Protein AF-A0A0G2FDH6-F1 (afdb_monomer_lite)

pLDDT: mean 75.84, std 13.94, range [40.03, 91.88]

Sequence (147 aa):
MFPRVLYLSLILGSLITSALAAALSYATWSMAVFQFRCQAPRIVESYSEDWKEWRVSSICAPGTCCASSAATGPLCTAEACEKADQERERKLQSYNVAQASKKAADEARKERERKSKSAETETKWKVSDSQAEADRQKALAKINLSA

Organism: NCBI:txid1214573

Structure (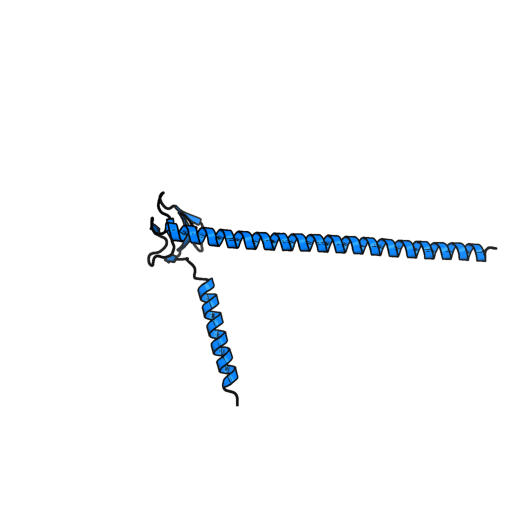mmCIF, N/CA/C/O backbone):
data_AF-A0A0G2FDH6-F1
#
_entry.id   AF-A0A0G2FDH6-F1
#
loop_
_atom_site.group_PDB
_atom_site.id
_atom_site.type_symbol
_atom_site.label_atom_id
_atom_site.label_alt_id
_atom_site.label_comp_id
_atom_site.label_asym_id
_atom_site.label_entity_id
_atom_site.label_seq_id
_atom_site.pdbx_PDB_ins_code
_atom_site.Cartn_x
_atom_site.Cartn_y
_atom_site.Cartn_z
_atom_site.occupancy
_atom_site.B_iso_or_equiv
_atom_site.auth_seq_id
_atom_site.auth_comp_id
_atom_site.auth_asym_id
_atom_site.auth_atom_id
_atom_site.pdbx_PDB_model_num
ATOM 1 N N . MET A 1 1 ? 36.476 -7.029 35.346 1.00 48.66 1 MET A N 1
ATOM 2 C CA . MET A 1 1 ? 35.623 -7.890 34.493 1.00 48.66 1 MET A CA 1
ATOM 3 C C . MET A 1 1 ? 34.479 -7.063 33.886 1.00 48.66 1 MET A C 1
ATOM 5 O O . MET A 1 1 ? 33.357 -7.182 34.343 1.00 48.66 1 MET A O 1
ATOM 9 N N . PHE A 1 2 ? 34.729 -6.217 32.876 1.00 52.28 2 PHE A N 1
ATOM 10 C CA . PHE A 1 2 ? 33.662 -5.463 32.178 1.00 52.28 2 PHE A CA 1
ATOM 11 C C . PHE A 1 2 ? 33.801 -5.332 30.633 1.00 52.28 2 PHE A C 1
ATOM 13 O O . PHE A 1 2 ? 33.299 -4.358 30.085 1.00 52.28 2 PHE A O 1
ATOM 20 N N . PRO A 1 3 ? 34.407 -6.267 29.862 1.00 55.03 3 PRO A N 1
ATOM 21 C CA . PRO A 1 3 ? 34.454 -6.105 28.400 1.00 55.03 3 PRO A CA 1
ATOM 22 C C . PRO A 1 3 ? 33.237 -6.702 27.665 1.00 55.03 3 PRO A C 1
ATOM 24 O O . PRO A 1 3 ? 33.007 -6.389 26.503 1.00 55.03 3 PRO A O 1
ATOM 27 N N . ARG A 1 4 ? 32.443 -7.572 28.311 1.00 53.09 4 ARG A N 1
ATOM 28 C CA . ARG A 1 4 ? 31.402 -8.367 27.624 1.00 53.09 4 ARG A CA 1
ATOM 29 C C . ARG A 1 4 ? 30.072 -7.636 27.400 1.00 53.09 4 ARG A C 1
ATOM 31 O O . ARG A 1 4 ? 29.372 -7.961 26.450 1.00 53.09 4 ARG A O 1
ATOM 38 N N . VAL A 1 5 ? 29.739 -6.644 28.228 1.00 56.81 5 VAL A N 1
ATOM 39 C CA . VAL A 1 5 ? 28.460 -5.909 28.121 1.00 56.81 5 VAL A CA 1
ATOM 40 C C . VAL A 1 5 ? 28.498 -4.882 26.983 1.00 56.81 5 VAL A C 1
ATOM 42 O O . VAL A 1 5 ? 27.536 -4.769 26.232 1.00 56.81 5 VAL A O 1
ATOM 45 N N . LEU A 1 6 ? 29.639 -4.212 26.785 1.00 53.84 6 LEU A N 1
ATOM 46 C CA . LEU A 1 6 ? 29.828 -3.224 25.712 1.00 53.84 6 LEU A CA 1
ATOM 47 C C . LEU A 1 6 ? 29.831 -3.851 24.307 1.00 53.84 6 LEU A C 1
ATOM 49 O O . LEU A 1 6 ? 29.421 -3.218 23.337 1.00 53.84 6 LEU A O 1
ATOM 53 N N . TYR A 1 7 ? 30.260 -5.110 24.193 1.00 56.62 7 TYR A N 1
ATOM 54 C CA . TYR A 1 7 ? 30.284 -5.823 22.914 1.00 56.62 7 TYR A CA 1
ATOM 55 C C . TYR A 1 7 ? 28.879 -6.256 22.466 1.00 56.62 7 TYR A C 1
ATOM 57 O O . TYR A 1 7 ? 28.543 -6.167 21.288 1.00 56.62 7 TYR A O 1
ATOM 65 N N . LEU A 1 8 ? 28.025 -6.660 23.413 1.00 54.50 8 LEU A N 1
ATOM 66 C CA . LEU A 1 8 ? 26.634 -7.026 23.135 1.00 54.50 8 LEU A CA 1
ATOM 67 C C . LEU A 1 8 ? 25.796 -5.820 22.689 1.00 54.50 8 LEU A C 1
ATOM 69 O O . LEU A 1 8 ? 24.980 -5.965 21.781 1.00 54.50 8 LEU A O 1
ATOM 73 N N . SER A 1 9 ? 26.031 -4.629 23.251 1.00 56.41 9 SER A N 1
ATOM 74 C CA . SER A 1 9 ? 25.343 -3.403 22.822 1.00 56.41 9 SER A CA 1
ATOM 75 C C . SER A 1 9 ? 25.789 -2.914 21.440 1.00 56.41 9 SER A C 1
ATOM 77 O O . SER A 1 9 ? 24.971 -2.370 20.703 1.00 56.41 9 SER A O 1
ATOM 79 N N . LEU A 1 10 ? 27.046 -3.149 21.048 1.00 56.62 10 LEU A N 1
ATOM 80 C CA . LEU A 1 10 ? 27.531 -2.851 19.693 1.00 56.62 10 LEU A CA 1
ATOM 81 C C . LEU A 1 10 ? 26.915 -3.783 18.638 1.00 56.62 10 LEU A C 1
ATOM 83 O O . LEU A 1 10 ? 26.501 -3.320 17.576 1.00 56.62 10 LEU A O 1
ATOM 87 N N . ILE A 1 11 ? 26.789 -5.078 18.944 1.00 59.94 11 ILE A N 1
ATOM 88 C CA . ILE A 1 11 ? 26.183 -6.053 18.027 1.00 59.94 11 ILE A CA 1
ATOM 89 C C . ILE A 1 11 ? 24.675 -5.801 17.893 1.00 59.94 11 ILE A C 1
ATOM 91 O O . ILE A 1 11 ? 24.183 -5.694 16.768 1.00 59.94 11 ILE A O 1
ATOM 95 N N . LEU A 1 12 ? 23.947 -5.618 19.006 1.00 55.00 12 LEU A N 1
ATOM 96 C CA . LEU A 1 12 ? 22.516 -5.283 18.956 1.00 55.00 12 LEU A CA 1
ATOM 97 C C . LEU A 1 12 ? 22.263 -3.938 18.267 1.00 55.00 12 LEU A C 1
ATOM 99 O O . LEU A 1 12 ? 21.322 -3.828 17.487 1.00 55.00 12 LEU A O 1
ATOM 103 N N . GLY A 1 13 ? 23.114 -2.938 18.516 1.00 53.50 13 GLY A N 1
ATOM 104 C CA . GLY A 1 13 ? 23.034 -1.643 17.848 1.00 53.50 13 GLY A CA 1
ATOM 105 C C . GLY A 1 13 ? 23.156 -1.780 16.333 1.00 53.50 13 GLY A C 1
ATOM 106 O O . GLY A 1 13 ? 22.303 -1.278 15.613 1.00 53.50 13 GLY A O 1
ATOM 107 N N . SER A 1 14 ? 24.151 -2.532 15.846 1.00 55.81 14 SER A N 1
ATOM 108 C CA . SER A 1 14 ? 24.377 -2.712 14.404 1.00 55.81 14 SER A CA 1
ATOM 109 C C . SER A 1 14 ? 23.222 -3.417 13.676 1.00 55.81 14 SER A C 1
ATOM 111 O O . SER A 1 14 ? 22.847 -2.995 12.584 1.00 55.81 14 SER A O 1
ATOM 113 N N . LEU A 1 15 ? 22.595 -4.424 14.297 1.00 53.66 15 LEU A N 1
ATOM 114 C CA . LEU A 1 15 ? 21.462 -5.164 13.722 1.00 53.66 15 LEU A CA 1
ATOM 115 C C . LEU A 1 15 ? 20.199 -4.301 13.578 1.00 53.66 15 LEU A C 1
ATOM 117 O O . LEU A 1 15 ? 19.453 -4.451 12.608 1.00 53.66 15 LEU A O 1
ATOM 121 N N . ILE A 1 16 ? 19.965 -3.375 14.512 1.00 53.97 16 ILE A N 1
ATOM 122 C CA . ILE A 1 16 ? 18.790 -2.494 14.492 1.00 53.97 16 ILE A CA 1
ATOM 123 C C . ILE A 1 16 ? 18.941 -1.410 13.412 1.00 53.97 16 ILE A C 1
ATOM 125 O O . ILE A 1 16 ? 17.976 -1.117 12.701 1.00 53.97 16 ILE A O 1
ATOM 129 N N . THR A 1 17 ? 20.145 -0.859 13.217 1.00 51.72 17 THR A N 1
ATOM 130 C CA . THR A 1 17 ? 20.386 0.163 12.183 1.00 51.72 17 THR A CA 1
ATOM 131 C C . THR A 1 17 ? 20.263 -0.408 10.769 1.00 51.72 17 THR A C 1
ATOM 133 O O . THR A 1 17 ? 19.724 0.259 9.887 1.00 51.72 17 THR A O 1
ATOM 136 N N . SER A 1 18 ? 20.692 -1.656 10.542 1.00 51.00 18 SER A N 1
ATOM 137 C CA . SER A 1 18 ? 20.556 -2.317 9.235 1.00 51.00 18 SER A CA 1
ATOM 138 C C . SER A 1 18 ? 19.097 -2.619 8.873 1.00 51.00 18 SER A C 1
ATOM 140 O O . SER A 1 18 ? 18.713 -2.480 7.712 1.00 51.00 18 SER A O 1
ATOM 142 N N . ALA A 1 19 ? 18.261 -2.980 9.853 1.00 50.44 19 ALA A N 1
ATOM 143 C CA . ALA A 1 19 ? 16.845 -3.264 9.621 1.00 50.44 19 ALA A CA 1
ATOM 144 C C . ALA A 1 19 ? 16.022 -1.993 9.331 1.00 50.44 19 ALA A C 1
ATOM 146 O O . ALA A 1 19 ? 15.158 -2.015 8.453 1.00 50.44 19 ALA A O 1
ATOM 147 N N . LEU A 1 20 ? 16.314 -0.869 10.003 1.00 46.34 20 LEU A N 1
ATOM 148 C CA . LEU A 1 20 ? 15.653 0.412 9.709 1.00 46.34 20 LEU A CA 1
ATOM 149 C C . LEU A 1 20 ? 16.099 1.008 8.365 1.00 46.34 20 LEU A C 1
ATOM 151 O O . LEU A 1 20 ? 15.266 1.549 7.638 1.00 46.34 20 LEU A O 1
ATOM 155 N N . ALA A 1 21 ? 17.377 0.863 7.997 1.00 44.94 21 ALA A N 1
ATOM 156 C CA . ALA A 1 21 ? 17.872 1.289 6.688 1.00 44.94 21 ALA A CA 1
ATOM 157 C C . ALA A 1 21 ? 17.262 0.462 5.542 1.00 44.94 21 ALA A C 1
ATOM 159 O O . ALA A 1 21 ? 16.960 1.011 4.484 1.00 44.94 21 ALA A O 1
ATOM 160 N N . ALA A 1 22 ? 17.005 -0.833 5.757 1.00 45.19 22 ALA A N 1
ATOM 161 C CA . ALA A 1 22 ? 16.313 -1.689 4.793 1.00 45.19 22 ALA A CA 1
ATOM 162 C C . ALA A 1 22 ? 14.804 -1.387 4.690 1.00 45.19 22 ALA A C 1
ATOM 164 O O . ALA A 1 22 ? 14.223 -1.541 3.622 1.00 45.19 22 ALA A O 1
ATOM 165 N N . ALA A 1 23 ? 14.153 -0.925 5.762 1.00 41.66 23 ALA A N 1
ATOM 166 C CA . ALA A 1 23 ? 12.720 -0.611 5.743 1.00 41.66 23 ALA A CA 1
ATOM 167 C C . ALA A 1 23 ? 12.377 0.696 4.995 1.00 41.66 23 ALA A C 1
ATOM 169 O O . ALA A 1 23 ? 11.259 0.842 4.507 1.00 41.66 23 ALA A O 1
ATOM 170 N N . LEU A 1 24 ? 13.332 1.626 4.874 1.00 40.03 24 LEU A N 1
ATOM 171 C CA . LEU A 1 24 ? 13.169 2.916 4.183 1.00 40.03 24 LEU A CA 1
ATOM 172 C C . LEU A 1 24 ? 13.680 2.922 2.730 1.00 40.03 24 LEU A C 1
ATOM 174 O O . LEU A 1 24 ? 13.551 3.936 2.053 1.00 40.03 24 LEU A O 1
ATOM 178 N N . SER A 1 25 ? 14.246 1.814 2.240 1.00 43.44 25 SER A N 1
ATOM 179 C CA . SER A 1 25 ? 14.961 1.757 0.952 1.00 43.44 25 SER A CA 1
ATOM 180 C C . SER A 1 25 ? 14.373 0.785 -0.074 1.00 43.44 25 SER A C 1
ATOM 182 O O . SER A 1 25 ? 15.035 0.432 -1.050 1.00 43.44 25 SER A O 1
ATOM 184 N N . TYR A 1 26 ? 13.110 0.383 0.068 1.00 49.53 26 TYR A N 1
ATOM 185 C CA . TYR A 1 26 ? 12.440 -0.312 -1.028 1.00 49.53 26 TYR A CA 1
ATOM 186 C C . TYR A 1 26 ? 11.874 0.698 -2.037 1.00 49.53 26 TYR A C 1
ATOM 188 O O . TYR A 1 26 ? 10.808 1.277 -1.841 1.00 49.53 26 TYR A O 1
ATOM 196 N N . ALA A 1 27 ? 12.597 0.822 -3.155 1.00 60.97 27 ALA A N 1
ATOM 197 C CA . ALA A 1 27 ? 12.087 1.189 -4.479 1.00 60.97 27 ALA A CA 1
ATOM 198 C C . ALA A 1 27 ? 11.822 2.676 -4.795 1.00 60.97 27 ALA A C 1
ATOM 200 O O . ALA A 1 27 ? 11.122 2.953 -5.776 1.00 60.97 27 ALA A O 1
ATOM 201 N N . THR A 1 28 ? 12.394 3.623 -4.045 1.00 65.94 28 THR A N 1
ATOM 202 C CA . THR A 1 28 ? 12.418 5.040 -4.446 1.00 65.94 28 THR A CA 1
ATOM 203 C C . THR A 1 28 ? 13.748 5.407 -5.103 1.00 65.94 28 THR A C 1
ATOM 205 O O . THR A 1 28 ? 14.820 5.187 -4.543 1.00 65.94 28 THR A O 1
ATOM 208 N N . TRP A 1 29 ? 13.685 5.958 -6.313 1.00 70.88 29 TRP A N 1
ATOM 209 C CA . TRP A 1 29 ? 14.845 6.447 -7.054 1.00 70.88 29 TRP A CA 1
ATOM 210 C C . TRP A 1 29 ? 14.836 7.971 -7.080 1.00 70.88 29 TRP A C 1
ATOM 212 O O . TRP A 1 29 ? 13.812 8.563 -7.404 1.00 70.88 29 TRP A O 1
ATOM 222 N N . SER A 1 30 ? 15.939 8.623 -6.728 1.00 69.94 30 SER A N 1
ATOM 223 C CA . SER A 1 30 ? 16.016 10.084 -6.664 1.00 69.94 30 SER A CA 1
ATOM 224 C C . SER A 1 30 ? 16.807 10.662 -7.836 1.00 69.94 30 SER A C 1
ATOM 226 O O . SER A 1 30 ? 17.934 10.257 -8.107 1.00 69.94 30 SER A O 1
ATOM 228 N N . MET A 1 31 ? 16.229 11.660 -8.505 1.00 68.94 31 MET A N 1
ATOM 229 C CA . MET A 1 31 ? 16.939 12.558 -9.414 1.00 68.94 31 MET A CA 1
ATOM 230 C C . MET A 1 31 ? 16.722 13.998 -8.984 1.00 68.94 31 MET A C 1
ATOM 232 O O . MET A 1 31 ? 15.621 14.535 -9.119 1.00 68.94 31 MET A O 1
ATOM 236 N N . ALA A 1 32 ? 17.798 14.640 -8.530 1.00 74.25 32 ALA A N 1
ATOM 237 C CA . ALA A 1 32 ? 17.772 16.017 -8.050 1.00 74.25 32 ALA A CA 1
ATOM 238 C C . ALA A 1 32 ? 16.633 16.238 -7.031 1.00 74.25 32 ALA A C 1
ATOM 240 O O . ALA A 1 32 ? 16.665 15.657 -5.950 1.00 74.25 32 ALA A O 1
ATOM 241 N N . VAL A 1 33 ? 15.635 17.051 -7.385 1.00 77.44 33 VAL A N 1
ATOM 242 C CA . VAL A 1 33 ? 14.499 17.431 -6.525 1.00 77.44 33 VAL A CA 1
ATOM 243 C C . VAL A 1 33 ? 13.368 16.390 -6.549 1.00 77.44 33 VAL A C 1
ATOM 245 O O . VAL A 1 33 ? 12.506 16.389 -5.674 1.00 77.44 33 VAL A O 1
ATOM 248 N N . PHE A 1 34 ? 13.365 15.480 -7.527 1.00 79.69 34 PHE A N 1
ATOM 249 C CA . PHE A 1 34 ? 12.292 14.508 -7.712 1.00 79.69 34 PHE A CA 1
ATOM 250 C C . PHE A 1 34 ? 12.687 13.123 -7.204 1.00 79.69 34 PHE A C 1
ATOM 252 O O . PHE A 1 34 ? 13.755 12.599 -7.515 1.00 79.69 34 PHE A O 1
ATOM 259 N N . GLN A 1 35 ? 11.787 12.492 -6.461 1.00 86.06 35 GLN A N 1
ATOM 260 C CA . GLN A 1 35 ? 11.846 11.068 -6.147 1.00 86.06 35 GLN A CA 1
ATOM 261 C C . GLN A 1 35 ? 10.844 10.329 -7.024 1.00 86.06 35 GLN A C 1
ATOM 263 O O . GLN A 1 35 ? 9.775 10.854 -7.302 1.00 86.06 35 GLN A O 1
ATOM 268 N N . PHE A 1 36 ? 11.157 9.111 -7.436 1.00 85.56 36 PHE A N 1
ATOM 269 C CA . PHE A 1 36 ? 10.333 8.292 -8.311 1.00 85.56 36 PHE A CA 1
ATOM 270 C C . PHE A 1 36 ? 10.107 6.918 -7.701 1.00 85.56 36 PHE A C 1
ATOM 272 O O . PHE A 1 36 ? 11.008 6.368 -7.073 1.00 85.56 36 PHE A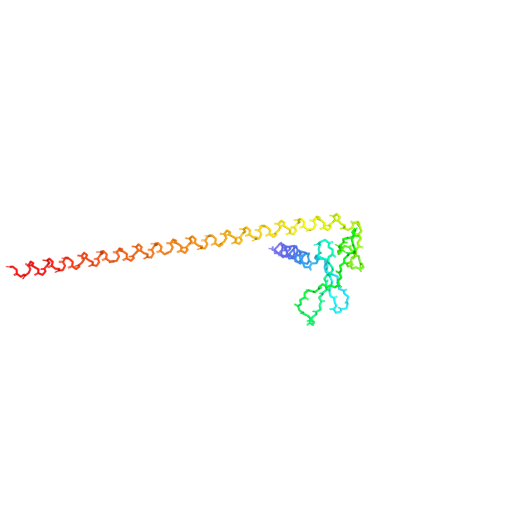 O 1
ATOM 279 N N . ARG A 1 37 ? 8.932 6.329 -7.914 1.00 85.75 37 ARG A N 1
ATOM 280 C CA . ARG A 1 37 ? 8.644 4.946 -7.517 1.00 85.75 37 ARG A CA 1
ATOM 281 C C . ARG A 1 37 ? 7.709 4.263 -8.501 1.00 85.75 37 ARG A C 1
ATOM 283 O O . ARG A 1 37 ? 6.890 4.917 -9.143 1.00 85.75 37 ARG A O 1
ATOM 290 N N . CYS A 1 38 ? 7.788 2.940 -8.558 1.00 85.69 38 CYS A N 1
ATOM 291 C CA . CYS A 1 38 ? 6.817 2.127 -9.272 1.00 85.69 38 CYS A CA 1
ATOM 292 C C . CYS A 1 38 ? 5.631 1.766 -8.378 1.00 85.69 38 CYS A C 1
ATOM 294 O O . CYS A 1 38 ? 5.761 1.125 -7.333 1.00 85.69 38 CYS A O 1
ATOM 296 N N . GLN A 1 39 ? 4.441 2.122 -8.839 1.00 86.31 39 GLN A N 1
ATOM 297 C CA . GLN A 1 39 ? 3.191 1.559 -8.375 1.00 86.31 39 GLN A CA 1
ATOM 298 C C . GLN A 1 39 ? 2.787 0.435 -9.339 1.00 86.31 39 GLN A C 1
ATOM 300 O O . GLN A 1 39 ? 2.301 0.648 -10.455 1.00 86.31 39 GLN A O 1
ATOM 305 N N . ALA A 1 40 ? 3.044 -0.797 -8.895 1.00 77.25 40 ALA A N 1
ATOM 306 C CA . ALA A 1 40 ? 2.712 -1.995 -9.649 1.00 77.25 40 ALA A CA 1
ATOM 307 C C . ALA A 1 40 ? 1.212 -2.025 -10.036 1.00 77.25 40 ALA A C 1
ATOM 309 O O . ALA A 1 40 ? 0.363 -1.667 -9.216 1.00 77.25 40 ALA A O 1
ATOM 310 N N . PRO A 1 41 ? 0.869 -2.470 -11.260 1.00 80.94 41 PRO A N 1
ATOM 311 C CA . PRO A 1 41 ? 1.797 -3.069 -12.214 1.00 80.94 41 PRO A CA 1
ATOM 312 C C . PRO A 1 41 ? 2.451 -2.080 -13.188 1.00 80.94 41 PRO A C 1
ATOM 314 O O . PRO A 1 41 ? 3.423 -2.448 -13.829 1.00 80.94 41 PRO A O 1
ATOM 317 N N . ARG A 1 42 ? 1.941 -0.852 -13.361 1.00 87.75 42 ARG A N 1
ATOM 318 C CA . ARG A 1 42 ? 2.255 -0.050 -14.570 1.00 87.75 42 ARG A CA 1
ATOM 319 C C . ARG A 1 42 ? 2.469 1.438 -14.333 1.00 87.75 42 ARG A C 1
ATOM 321 O O . ARG A 1 42 ? 2.682 2.162 -15.296 1.00 87.75 42 ARG A O 1
ATOM 328 N N . ILE A 1 43 ? 2.331 1.916 -13.106 1.00 88.31 43 ILE A N 1
ATOM 329 C CA . ILE A 1 43 ? 2.292 3.351 -12.830 1.00 88.31 43 ILE A CA 1
ATOM 330 C C . ILE A 1 43 ? 3.651 3.776 -12.288 1.00 88.31 43 ILE A C 1
ATOM 332 O O . ILE A 1 43 ? 4.176 3.154 -11.368 1.00 88.31 43 ILE A O 1
ATOM 336 N N . VAL A 1 44 ? 4.210 4.842 -12.849 1.00 88.88 44 VAL A N 1
ATOM 337 C CA . VAL A 1 44 ? 5.362 5.543 -12.284 1.00 88.88 44 VAL A CA 1
ATOM 338 C C . VAL A 1 44 ? 4.835 6.769 -11.559 1.00 88.88 44 VAL A C 1
ATOM 340 O O . VAL A 1 44 ? 4.165 7.615 -12.155 1.00 88.88 44 VAL A O 1
ATOM 343 N N . GLU A 1 45 ? 5.157 6.886 -10.281 1.00 89.81 45 GLU A N 1
ATOM 344 C CA . GLU A 1 45 ? 4.847 8.067 -9.487 1.00 89.81 45 GLU A CA 1
ATOM 345 C C . GLU A 1 45 ? 6.114 8.874 -9.227 1.00 89.81 45 GLU A C 1
ATOM 347 O O . GLU A 1 45 ? 7.197 8.305 -9.073 1.00 89.81 45 GLU A O 1
ATOM 352 N N . SER A 1 46 ? 5.968 10.192 -9.145 1.00 89.75 46 SER A N 1
ATOM 353 C CA . SER A 1 46 ? 7.007 11.113 -8.719 1.00 89.75 46 SER A CA 1
ATOM 354 C C . SER A 1 46 ? 6.572 11.930 -7.505 1.00 89.75 46 SER A C 1
ATOM 356 O O . SER A 1 46 ? 5.389 12.178 -7.276 1.00 89.75 46 SER A O 1
ATOM 358 N N . TYR A 1 47 ? 7.544 12.329 -6.702 1.00 87.88 47 TYR A N 1
ATOM 359 C CA . TYR A 1 47 ? 7.385 13.157 -5.520 1.00 87.88 47 TYR A CA 1
ATOM 360 C C . TYR A 1 47 ? 8.371 14.314 -5.606 1.00 87.88 47 TYR A C 1
ATOM 362 O O . TYR A 1 47 ? 9.540 14.110 -5.925 1.00 87.88 47 TYR A O 1
ATOM 370 N N . SER A 1 48 ? 7.897 15.512 -5.288 1.00 87.75 48 SER A N 1
ATOM 371 C CA . SER A 1 48 ? 8.718 16.701 -5.063 1.00 87.75 48 SER A CA 1
ATOM 372 C C . SER A 1 48 ? 8.341 17.299 -3.711 1.00 87.75 48 SER A C 1
ATOM 374 O O . SER A 1 48 ? 7.184 17.194 -3.287 1.00 87.75 48 SER A O 1
ATOM 376 N N . GLU A 1 49 ? 9.293 17.956 -3.046 1.00 84.12 49 GLU A N 1
ATOM 377 C CA . GLU A 1 49 ? 9.031 18.692 -1.803 1.00 84.12 49 GLU A CA 1
ATOM 378 C C . GLU A 1 49 ? 7.953 19.772 -1.976 1.00 84.12 49 GLU A C 1
ATOM 380 O O . GLU A 1 49 ? 7.190 20.029 -1.043 1.00 84.12 49 GLU A O 1
ATOM 385 N N . ASP A 1 50 ? 7.815 20.323 -3.185 1.00 85.56 50 ASP A N 1
ATOM 386 C CA . ASP A 1 50 ? 6.785 21.312 -3.514 1.00 85.56 50 ASP A CA 1
ATOM 387 C C . ASP A 1 50 ? 5.369 20.720 -3.490 1.00 85.56 50 ASP A C 1
ATOM 389 O O . ASP A 1 50 ? 4.401 21.410 -3.168 1.00 85.56 50 ASP A O 1
ATOM 393 N N . TRP A 1 51 ? 5.223 19.438 -3.838 1.00 84.00 51 TRP A N 1
ATOM 394 C CA . TRP A 1 51 ? 3.916 18.785 -3.957 1.00 84.00 51 TRP A CA 1
ATOM 395 C C . TRP A 1 51 ? 3.470 18.129 -2.656 1.00 84.00 51 TRP A C 1
ATOM 397 O O . TRP A 1 51 ? 2.270 18.021 -2.419 1.00 84.00 51 TRP A O 1
ATOM 407 N N . LYS A 1 52 ? 4.419 17.692 -1.816 1.00 86.25 52 LYS A N 1
ATOM 408 C CA . LYS A 1 52 ? 4.166 16.959 -0.559 1.00 86.25 52 LYS A CA 1
ATOM 409 C C . LYS A 1 52 ? 3.311 15.693 -0.721 1.00 86.25 52 LYS A C 1
ATOM 411 O O . LYS A 1 52 ? 2.851 15.124 0.266 1.00 86.25 52 LYS A O 1
ATOM 416 N N . GLU A 1 53 ? 3.130 15.214 -1.948 1.00 89.06 53 GLU A N 1
ATOM 417 C CA . GLU A 1 53 ? 2.377 14.011 -2.284 1.00 89.06 53 GLU A CA 1
ATOM 418 C C . GLU A 1 53 ? 2.980 13.324 -3.515 1.00 89.06 53 GLU A C 1
ATOM 420 O O . GLU A 1 53 ? 3.661 13.952 -4.329 1.00 89.06 53 GLU A O 1
ATOM 425 N N . TRP A 1 54 ? 2.736 12.018 -3.640 1.00 87.81 54 TRP A N 1
ATOM 426 C CA . TRP A 1 54 ? 3.122 11.246 -4.820 1.00 87.81 54 TRP A CA 1
ATOM 427 C C . TRP A 1 54 ? 2.111 11.481 -5.937 1.00 87.81 54 TRP A C 1
ATOM 429 O O . TRP A 1 54 ? 0.910 11.307 -5.733 1.00 87.81 54 TRP A O 1
ATOM 439 N N . ARG A 1 55 ? 2.594 11.855 -7.120 1.00 87.62 55 ARG A N 1
ATOM 440 C CA . ARG A 1 55 ? 1.770 12.110 -8.303 1.00 87.62 55 ARG A CA 1
ATOM 441 C C . ARG A 1 55 ? 2.138 11.171 -9.430 1.00 87.62 55 ARG A C 1
ATOM 443 O O . ARG A 1 55 ? 3.299 10.814 -9.590 1.00 87.62 55 ARG A O 1
ATOM 450 N N . VAL A 1 56 ? 1.153 10.792 -10.236 1.00 89.81 56 VAL A N 1
ATOM 451 C CA . VAL A 1 56 ? 1.399 9.985 -11.435 1.00 89.81 56 VAL A CA 1
ATOM 452 C C . VAL A 1 56 ? 2.254 10.796 -12.404 1.00 89.81 56 VAL A C 1
ATOM 454 O O . VAL A 1 56 ? 1.838 11.853 -12.871 1.00 89.81 56 VAL A O 1
ATOM 457 N N . SER A 1 57 ? 3.446 10.288 -12.699 1.00 88.25 57 SER A N 1
ATOM 458 C CA . SER A 1 57 ? 4.364 10.882 -13.666 1.00 88.25 57 SER A CA 1
ATOM 459 C C . SER A 1 57 ? 4.191 10.259 -15.046 1.00 88.25 57 SER A C 1
ATOM 461 O O . SER A 1 57 ? 4.235 10.971 -16.046 1.00 88.25 57 SER A O 1
ATOM 463 N N . SER A 1 58 ? 4.027 8.937 -15.118 1.00 86.81 58 SER A N 1
ATOM 464 C CA . SER A 1 58 ? 3.850 8.214 -16.379 1.00 86.81 58 SER A CA 1
ATOM 465 C C . SER A 1 58 ? 3.187 6.851 -16.165 1.00 86.81 58 SER A C 1
ATOM 467 O O . SER A 1 58 ? 3.097 6.340 -15.046 1.00 86.81 58 SER A O 1
ATOM 469 N N . ILE A 1 59 ? 2.687 6.271 -17.257 1.00 90.75 59 ILE A N 1
ATOM 470 C CA . ILE A 1 59 ? 2.057 4.949 -17.284 1.00 90.75 59 ILE A CA 1
ATOM 471 C C . ILE A 1 59 ? 2.783 4.107 -18.334 1.00 90.75 59 ILE A C 1
ATOM 473 O O . ILE A 1 59 ? 2.963 4.550 -19.468 1.00 90.75 59 ILE A O 1
ATOM 477 N N . CYS A 1 60 ? 3.194 2.899 -17.956 1.00 89.00 60 CYS A N 1
ATOM 478 C CA . CYS A 1 60 ? 3.854 1.958 -18.849 1.00 89.00 60 CYS A CA 1
ATOM 479 C C . CYS A 1 60 ? 2.932 1.515 -19.992 1.00 89.00 60 CYS A C 1
ATOM 481 O O . CYS A 1 60 ? 1.724 1.327 -19.808 1.00 89.00 60 CYS A O 1
ATOM 483 N N . ALA A 1 61 ? 3.522 1.313 -21.172 1.00 89.50 61 ALA A N 1
ATOM 484 C CA . ALA A 1 61 ? 2.807 0.832 -22.345 1.00 89.50 61 ALA A CA 1
ATOM 485 C C . ALA A 1 61 ? 2.178 -0.555 -22.089 1.00 89.50 61 ALA A C 1
ATOM 487 O O . ALA A 1 61 ? 2.703 -1.340 -21.289 1.00 89.50 61 ALA A O 1
ATOM 488 N N . PRO A 1 62 ? 1.074 -0.903 -22.773 1.00 86.88 62 PRO A N 1
ATOM 489 C CA . PRO A 1 62 ? 0.505 -2.245 -22.700 1.00 86.88 62 PRO A CA 1
ATOM 490 C C . PRO A 1 62 ? 1.555 -3.324 -23.006 1.00 86.88 62 PRO A C 1
ATOM 492 O O . PRO A 1 62 ? 2.339 -3.178 -23.938 1.00 86.88 62 PRO A O 1
ATOM 495 N N . GLY A 1 63 ? 1.573 -4.399 -22.215 1.00 83.62 63 GLY A N 1
ATOM 496 C CA . GLY A 1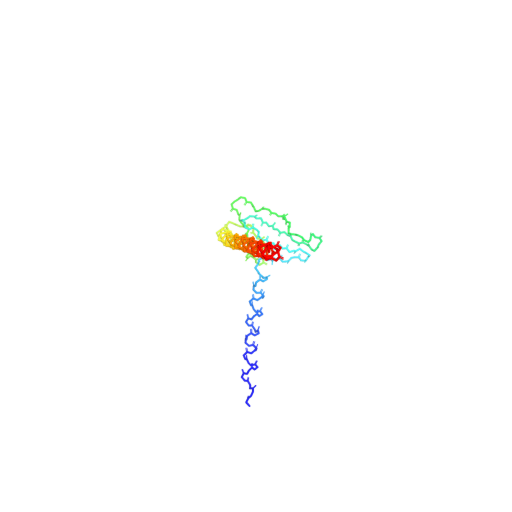 63 ? 2.587 -5.458 -22.323 1.00 83.62 63 GLY A CA 1
ATOM 497 C C . GLY A 1 63 ? 3.902 -5.166 -21.591 1.00 83.62 63 GLY A C 1
ATOM 498 O O . GLY A 1 63 ? 4.793 -6.008 -21.603 1.00 83.62 63 GLY A O 1
ATOM 499 N N . THR A 1 64 ? 4.017 -4.014 -20.923 1.00 88.75 64 THR A N 1
ATOM 500 C CA . THR A 1 64 ? 5.153 -3.675 -20.055 1.00 88.75 64 THR A CA 1
ATOM 501 C C . THR A 1 64 ? 4.682 -3.310 -18.652 1.00 88.75 64 THR A C 1
ATOM 503 O O . THR A 1 64 ? 3.559 -2.832 -18.457 1.00 88.75 64 THR A O 1
ATOM 506 N N . CYS A 1 65 ? 5.547 -3.529 -17.669 1.00 88.00 65 CYS A N 1
ATOM 507 C CA . CYS A 1 65 ? 5.270 -3.268 -16.266 1.00 88.00 65 CYS A CA 1
ATOM 508 C C . CYS A 1 65 ? 6.387 -2.444 -15.633 1.00 88.00 65 CYS A C 1
ATOM 510 O O . CYS A 1 65 ? 7.533 -2.479 -16.075 1.00 88.00 65 CYS A O 1
ATOM 512 N N . CYS A 1 66 ? 6.026 -1.686 -14.603 1.00 86.69 66 CYS A N 1
ATOM 513 C CA . CYS A 1 66 ? 6.940 -0.815 -13.884 1.00 86.69 66 CYS A CA 1
ATOM 514 C C . CYS A 1 66 ? 7.719 -1.627 -12.851 1.00 86.69 66 CYS A C 1
ATOM 516 O O . CYS A 1 66 ? 7.112 -2.227 -11.962 1.00 86.69 66 CYS A O 1
ATOM 518 N N . ALA A 1 67 ? 9.047 -1.581 -12.919 1.00 79.56 67 ALA A N 1
ATOM 519 C CA . ALA A 1 67 ? 9.917 -2.060 -11.852 1.00 79.56 67 ALA A CA 1
ATOM 520 C C . ALA A 1 67 ? 10.932 -0.990 -11.433 1.00 79.56 67 ALA A C 1
ATOM 522 O O . ALA A 1 67 ? 11.605 -0.386 -12.268 1.00 79.56 67 ALA A O 1
ATOM 523 N N . SER A 1 68 ? 11.099 -0.814 -10.119 1.00 68.88 68 SER A N 1
ATOM 524 C CA . SER A 1 68 ? 12.145 0.035 -9.524 1.00 68.88 68 SER A CA 1
ATOM 525 C C . SER A 1 68 ? 13.480 -0.709 -9.344 1.00 68.88 68 SER A C 1
ATOM 527 O O . SER A 1 68 ? 14.300 -0.322 -8.518 1.00 68.88 68 SER A O 1
ATOM 529 N N . SER A 1 69 ? 13.694 -1.824 -10.052 1.00 61.06 69 SER A N 1
ATOM 530 C CA . SER A 1 69 ? 14.871 -2.687 -9.869 1.00 61.06 69 SER A CA 1
ATOM 531 C C . SER A 1 69 ? 16.079 -2.300 -10.724 1.00 61.06 69 SER A C 1
ATOM 533 O O . SER A 1 69 ? 17.095 -2.988 -10.671 1.00 61.06 69 SER A O 1
ATOM 535 N N . ALA A 1 70 ? 15.974 -1.262 -11.554 1.00 57.28 70 ALA A N 1
ATOM 536 C CA . ALA A 1 70 ? 17.066 -0.839 -12.416 1.00 57.28 70 ALA A CA 1
ATOM 537 C C . ALA A 1 70 ? 17.896 0.269 -11.759 1.00 57.28 70 ALA A C 1
ATOM 539 O O . ALA A 1 70 ? 17.361 1.189 -11.143 1.00 57.28 70 ALA A O 1
ATOM 540 N N . ALA A 1 71 ? 19.218 0.212 -11.949 1.00 57.06 71 ALA A N 1
ATOM 541 C CA . ALA A 1 71 ? 20.149 1.247 -11.488 1.00 57.06 71 ALA A CA 1
ATOM 542 C C . ALA A 1 71 ? 19.864 2.636 -12.104 1.00 57.06 71 ALA A C 1
ATOM 544 O O . ALA A 1 71 ? 20.335 3.651 -11.596 1.00 57.06 71 ALA A O 1
ATOM 545 N N . THR A 1 72 ? 19.079 2.675 -13.183 1.00 62.72 72 THR A N 1
ATOM 546 C CA . THR A 1 72 ? 18.700 3.867 -13.948 1.00 62.72 72 THR A CA 1
ATOM 547 C C . THR A 1 72 ? 17.309 4.416 -13.605 1.00 62.72 72 THR A C 1
ATOM 549 O O . THR A 1 72 ? 16.845 5.324 -14.290 1.00 62.72 72 THR A O 1
ATOM 552 N N . GLY A 1 73 ? 16.639 3.891 -12.571 1.00 69.88 73 GLY A N 1
ATOM 553 C CA . GLY A 1 73 ? 15.327 4.366 -12.117 1.00 69.88 73 GLY A CA 1
ATOM 554 C C . GLY A 1 73 ? 14.151 3.466 -12.510 1.00 69.88 73 GLY A C 1
ATOM 555 O O . GLY A 1 73 ? 14.358 2.303 -12.862 1.00 69.88 73 GLY A O 1
ATOM 556 N N . PRO A 1 74 ? 12.898 3.949 -12.395 1.00 76.56 74 PRO A N 1
ATOM 557 C CA . PRO A 1 74 ? 11.722 3.166 -12.763 1.00 76.56 74 PRO A CA 1
ATOM 558 C C . PRO A 1 74 ? 11.724 2.883 -14.268 1.00 76.56 74 PRO A C 1
ATOM 560 O O . PRO A 1 74 ? 11.710 3.805 -15.084 1.00 76.56 74 PRO A O 1
ATOM 563 N N . LEU A 1 75 ? 11.722 1.603 -14.639 1.00 79.62 75 LEU A N 1
ATOM 564 C CA . LEU A 1 75 ? 11.676 1.174 -16.035 1.00 79.62 75 LEU A CA 1
ATOM 565 C C . LEU A 1 75 ? 10.393 0.403 -16.328 1.00 79.62 75 LEU A C 1
ATOM 567 O O . LEU A 1 75 ? 9.932 -0.396 -15.512 1.00 79.62 75 LEU A O 1
ATOM 571 N N . CYS A 1 76 ? 9.858 0.637 -17.524 1.00 86.94 76 CYS A N 1
ATOM 572 C CA . CYS A 1 76 ? 8.740 -0.103 -18.089 1.00 86.94 76 CYS A CA 1
ATOM 573 C C . CYS A 1 76 ? 9.278 -1.175 -19.037 1.00 86.94 76 CYS A C 1
ATOM 575 O O . CYS A 1 76 ? 9.676 -0.852 -20.156 1.00 86.94 76 CYS A O 1
ATOM 577 N N . THR A 1 77 ? 9.296 -2.437 -18.613 1.00 85.81 77 THR A N 1
ATOM 578 C CA . THR A 1 77 ? 9.734 -3.548 -19.477 1.00 85.81 77 THR A CA 1
ATOM 579 C C . THR A 1 77 ? 8.790 -4.742 -19.377 1.00 85.81 77 THR A C 1
ATOM 581 O O . THR A 1 77 ? 7.967 -4.818 -18.463 1.00 85.81 77 THR A O 1
ATOM 584 N N . ALA A 1 78 ? 8.854 -5.662 -20.339 1.00 86.12 78 ALA A N 1
ATOM 585 C CA . ALA A 1 78 ? 8.023 -6.867 -20.318 1.00 86.12 78 ALA A CA 1
ATOM 586 C C . ALA A 1 78 ? 8.487 -7.844 -19.222 1.00 86.12 78 ALA A C 1
ATOM 588 O O . ALA A 1 78 ? 7.677 -8.438 -18.516 1.00 86.12 78 ALA A O 1
ATOM 589 N N . GLU A 1 79 ? 9.799 -7.940 -19.008 1.00 82.19 79 GLU A N 1
ATOM 590 C CA . GLU A 1 79 ? 10.437 -8.807 -18.009 1.00 82.19 79 GLU A CA 1
ATOM 591 C C . GLU A 1 79 ? 10.140 -8.348 -16.575 1.00 82.19 79 GLU A C 1
ATOM 593 O O . GLU A 1 79 ? 10.210 -9.128 -15.625 1.00 82.19 79 GLU A O 1
ATOM 598 N N . ALA A 1 80 ? 9.784 -7.074 -16.405 1.00 81.75 80 ALA A N 1
ATOM 599 C CA . ALA A 1 80 ? 9.356 -6.522 -15.130 1.00 81.75 80 ALA A CA 1
ATOM 600 C C . ALA A 1 80 ? 7.965 -7.012 -14.698 1.00 81.75 80 ALA A C 1
ATOM 602 O O . ALA A 1 80 ? 7.631 -6.880 -13.521 1.00 81.75 80 ALA A O 1
ATOM 603 N N . CYS A 1 81 ? 7.154 -7.578 -15.601 1.00 83.75 81 CYS A N 1
ATOM 604 C CA . CYS A 1 81 ? 5.771 -7.937 -15.286 1.00 83.75 81 CYS A CA 1
ATOM 605 C C . CYS A 1 81 ? 5.644 -9.043 -14.245 1.00 83.75 81 CYS A C 1
ATOM 607 O O . CYS A 1 81 ? 4.861 -8.889 -13.313 1.00 83.75 81 CYS A O 1
ATOM 609 N N . GLU A 1 82 ? 6.468 -10.089 -14.316 1.00 82.75 82 GLU A N 1
ATOM 610 C CA . GLU A 1 82 ? 6.429 -11.167 -13.321 1.00 82.75 82 GLU A CA 1
ATOM 611 C C . GLU A 1 82 ? 6.723 -10.637 -11.906 1.00 82.75 82 GLU A C 1
ATOM 613 O O . GLU A 1 82 ? 6.022 -10.947 -10.942 1.00 82.75 82 GLU A O 1
ATOM 618 N N . LYS A 1 83 ? 7.721 -9.755 -11.784 1.00 77.06 83 LYS A N 1
ATOM 619 C CA . LYS A 1 83 ? 8.065 -9.113 -10.508 1.00 77.06 83 LYS A CA 1
ATOM 620 C C . LYS A 1 83 ? 6.976 -8.149 -10.044 1.00 77.06 83 LYS A C 1
ATOM 622 O O . LYS A 1 83 ? 6.672 -8.099 -8.854 1.00 77.06 83 LYS A O 1
ATOM 627 N N . ALA A 1 84 ? 6.386 -7.397 -10.971 1.00 80.81 84 ALA A N 1
ATOM 628 C CA . ALA A 1 84 ? 5.307 -6.468 -10.670 1.00 80.81 84 ALA A CA 1
ATOM 629 C C . ALA A 1 84 ? 4.052 -7.198 -10.161 1.00 80.81 84 ALA A C 1
ATOM 631 O O . ALA A 1 84 ? 3.394 -6.707 -9.242 1.00 80.81 84 ALA A O 1
ATOM 632 N N . ASP A 1 85 ? 3.749 -8.382 -10.697 1.00 83.50 85 ASP A N 1
ATOM 633 C CA . ASP A 1 85 ? 2.639 -9.216 -10.235 1.00 83.50 85 ASP A CA 1
ATOM 634 C C . ASP A 1 85 ? 2.898 -9.788 -8.837 1.00 83.50 85 ASP A C 1
ATOM 636 O O . ASP A 1 85 ? 2.044 -9.654 -7.959 1.00 83.50 85 ASP A O 1
ATOM 640 N N . GLN A 1 86 ? 4.100 -10.305 -8.570 1.00 81.75 86 GLN A N 1
ATOM 641 C CA . GLN A 1 86 ? 4.482 -10.748 -7.222 1.00 81.75 86 GLN A CA 1
ATOM 642 C C . GLN A 1 86 ? 4.404 -9.605 -6.199 1.00 81.75 86 GLN A C 1
ATOM 644 O O . GLN A 1 86 ? 3.916 -9.778 -5.078 1.00 81.75 86 GLN A O 1
ATOM 649 N N . GLU A 1 87 ? 4.856 -8.404 -6.568 1.00 78.62 87 GLU A N 1
ATOM 650 C CA . GLU A 1 87 ? 4.780 -7.240 -5.688 1.00 78.62 87 GLU A CA 1
ATOM 651 C C . GLU A 1 87 ? 3.328 -6.803 -5.447 1.00 78.62 87 GLU A C 1
ATOM 653 O O . GLU A 1 87 ? 2.959 -6.450 -4.321 1.00 78.62 87 GLU A O 1
ATOM 658 N N . ARG A 1 88 ? 2.481 -6.868 -6.480 1.00 81.06 88 ARG A N 1
ATOM 659 C CA . ARG A 1 88 ? 1.042 -6.618 -6.369 1.00 81.06 88 ARG A CA 1
ATOM 660 C C . ARG A 1 88 ? 0.386 -7.612 -5.414 1.00 81.06 88 ARG A C 1
ATOM 662 O O . ARG A 1 88 ? -0.353 -7.184 -4.530 1.00 81.06 88 ARG A O 1
ATOM 669 N N . GLU A 1 89 ? 0.665 -8.905 -5.547 1.00 84.06 89 GLU A N 1
ATOM 670 C CA . GLU A 1 89 ? 0.134 -9.935 -4.649 1.00 84.06 89 GLU A CA 1
ATOM 671 C C . GLU A 1 89 ? 0.573 -9.704 -3.204 1.00 84.06 89 GLU A C 1
ATOM 673 O O . GLU A 1 89 ? -0.256 -9.707 -2.292 1.00 84.06 89 GLU A O 1
ATOM 678 N N . ARG A 1 90 ? 1.855 -9.400 -2.990 1.00 80.62 90 ARG A N 1
ATOM 679 C CA . ARG A 1 90 ? 2.391 -9.085 -1.662 1.00 80.62 90 ARG A CA 1
ATOM 680 C C . ARG A 1 90 ? 1.691 -7.881 -1.027 1.00 80.62 90 ARG A C 1
ATOM 682 O O . ARG A 1 90 ? 1.359 -7.919 0.159 1.00 80.62 90 ARG A O 1
ATOM 689 N N . LYS A 1 91 ? 1.447 -6.819 -1.804 1.00 80.38 91 LYS A N 1
ATOM 690 C CA . LYS A 1 91 ? 0.718 -5.620 -1.349 1.00 80.38 91 LYS A CA 1
ATOM 691 C C . LYS A 1 91 ? -0.750 -5.921 -1.046 1.00 80.38 91 LYS A C 1
ATOM 693 O O . LYS A 1 91 ? -1.286 -5.407 -0.069 1.00 80.38 91 LYS A O 1
ATOM 698 N N . LEU A 1 92 ? -1.398 -6.766 -1.844 1.00 83.62 92 LEU A N 1
ATOM 699 C CA . LEU A 1 92 ? -2.775 -7.191 -1.586 1.00 83.62 92 LEU A CA 1
ATOM 700 C C . LEU A 1 92 ? -2.876 -8.012 -0.297 1.00 83.62 92 LEU A C 1
ATOM 702 O O . LEU A 1 92 ? -3.767 -7.774 0.515 1.00 83.62 92 LEU A O 1
ATOM 706 N N . GLN A 1 93 ? -1.942 -8.934 -0.067 1.00 83.50 93 GLN A N 1
ATOM 707 C CA . GLN A 1 93 ? -1.900 -9.722 1.164 1.00 83.50 93 GLN A CA 1
ATOM 708 C C . GLN A 1 93 ? -1.716 -8.834 2.399 1.00 83.50 93 GLN A C 1
ATOM 710 O O . GLN A 1 93 ? -2.472 -8.964 3.363 1.00 83.50 93 GLN A O 1
ATOM 715 N N . SER A 1 94 ? -0.762 -7.897 2.371 1.00 80.56 94 SER A N 1
ATOM 716 C CA . SER A 1 94 ? -0.536 -6.990 3.502 1.00 80.56 94 SER A CA 1
ATOM 717 C C . SER A 1 94 ? -1.731 -6.066 3.755 1.00 80.56 94 SER A C 1
ATOM 719 O O . SER A 1 94 ? -2.105 -5.858 4.912 1.00 80.56 94 SER A O 1
ATOM 721 N N . TYR A 1 95 ? -2.384 -5.578 2.695 1.00 80.88 95 TYR A N 1
ATOM 722 C CA . TYR A 1 95 ? -3.615 -4.797 2.800 1.00 80.88 95 TYR A CA 1
ATOM 723 C C . TYR A 1 95 ? -4.741 -5.593 3.471 1.00 80.88 95 TYR A C 1
ATOM 725 O O . TYR A 1 95 ? -5.357 -5.104 4.419 1.00 80.88 95 TYR A O 1
ATOM 733 N N . ASN A 1 96 ? -4.967 -6.837 3.042 1.00 86.69 96 ASN A N 1
ATOM 734 C CA . ASN A 1 96 ? -6.007 -7.700 3.604 1.00 86.69 96 ASN A CA 1
ATOM 735 C C . ASN A 1 96 ? -5.765 -7.992 5.092 1.00 86.69 96 ASN A C 1
ATOM 737 O O . ASN A 1 96 ? -6.697 -7.934 5.894 1.00 86.69 96 ASN A O 1
ATOM 741 N N . VAL A 1 97 ? -4.511 -8.240 5.486 1.00 86.38 97 VAL A N 1
ATOM 742 C CA . VAL A 1 97 ? -4.138 -8.440 6.896 1.00 86.38 97 VAL A CA 1
ATOM 743 C C . VAL A 1 97 ? -4.396 -7.176 7.720 1.00 86.38 97 VAL A C 1
ATOM 745 O O . VAL A 1 97 ? -4.988 -7.250 8.798 1.00 86.38 97 VAL A O 1
ATOM 748 N N . ALA A 1 98 ? -4.001 -6.006 7.213 1.00 83.75 98 ALA A N 1
ATOM 749 C CA . ALA A 1 98 ? -4.236 -4.733 7.891 1.00 83.75 98 ALA A CA 1
ATOM 750 C C . ALA A 1 98 ? -5.734 -4.393 8.001 1.00 83.75 98 ALA A C 1
ATOM 752 O O . ALA A 1 98 ? -6.177 -3.810 8.990 1.00 83.75 98 ALA A O 1
ATOM 753 N N . GLN A 1 99 ? -6.535 -4.758 7.000 1.00 86.06 99 GLN A N 1
ATOM 754 C CA . GLN A 1 99 ? -7.980 -4.562 7.037 1.00 86.06 99 GLN A CA 1
ATOM 755 C C . GLN A 1 99 ? -8.647 -5.501 8.052 1.00 86.06 99 GLN A C 1
ATOM 757 O O . GLN A 1 99 ? -9.504 -5.063 8.821 1.00 86.06 99 GLN A O 1
ATOM 762 N N . ALA A 1 100 ? -8.224 -6.767 8.104 1.00 86.69 100 ALA A N 1
ATOM 763 C CA . ALA A 1 100 ? -8.717 -7.738 9.074 1.00 86.69 100 ALA A CA 1
ATOM 764 C C . ALA A 1 100 ? -8.396 -7.320 10.518 1.00 86.69 100 ALA A C 1
ATOM 766 O O . ALA A 1 100 ? -9.267 -7.395 11.385 1.00 86.69 100 ALA A O 1
ATOM 767 N N . SER A 1 101 ? -7.185 -6.816 10.778 1.00 85.19 101 SER A N 1
ATOM 768 C CA . SER A 1 101 ? -6.798 -6.353 12.116 1.00 85.19 101 SER A CA 1
ATOM 769 C C . SER A 1 101 ? -7.585 -5.118 12.559 1.00 85.19 101 SER A C 1
ATOM 771 O O . SER A 1 101 ? -8.051 -5.074 13.698 1.00 85.19 101 SER A O 1
ATOM 773 N N . LYS A 1 102 ? -7.815 -4.149 11.660 1.00 88.50 102 LYS A N 1
ATOM 774 C CA . LYS A 1 102 ? -8.693 -2.999 11.935 1.00 88.50 102 LYS A CA 1
ATOM 775 C C . LYS A 1 102 ? -10.113 -3.443 12.267 1.00 88.50 102 LYS A C 1
ATOM 777 O O . LYS A 1 102 ? -10.665 -3.006 13.271 1.00 88.50 102 LYS A O 1
ATOM 782 N N . LYS A 1 103 ? -10.674 -4.359 11.474 1.00 90.62 103 LYS A N 1
ATOM 783 C CA . 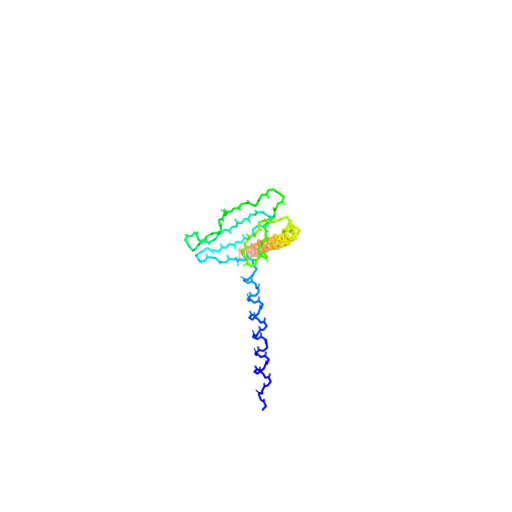LYS A 1 103 ? -12.017 -4.894 11.716 1.00 90.62 103 LYS A CA 1
ATOM 784 C C . LYS A 1 103 ? -12.112 -5.588 13.080 1.00 90.62 103 LYS A C 1
ATOM 786 O O . LYS A 1 103 ? -13.045 -5.314 13.828 1.00 90.62 103 LYS A O 1
ATOM 791 N N . ALA A 1 104 ? -11.126 -6.413 13.436 1.00 89.00 104 ALA A N 1
ATOM 792 C CA . ALA A 1 104 ? -11.075 -7.072 14.740 1.00 89.00 104 ALA A CA 1
ATOM 793 C C . ALA A 1 104 ? -10.957 -6.067 15.904 1.00 89.00 104 ALA A C 1
ATOM 795 O O . ALA A 1 104 ? -11.611 -6.231 16.934 1.00 89.00 104 ALA A O 1
ATOM 796 N N . ALA A 1 105 ? -10.166 -5.002 15.742 1.00 88.75 105 ALA A N 1
ATOM 797 C CA . ALA A 1 105 ? -10.046 -3.942 16.742 1.00 88.75 105 ALA A CA 1
ATOM 798 C C . ALA A 1 105 ? -11.366 -3.171 16.929 1.00 88.75 105 ALA A C 1
ATOM 800 O O . ALA A 1 105 ? -11.771 -2.902 18.063 1.00 88.75 105 ALA A O 1
ATOM 801 N N . ASP A 1 106 ? -12.062 -2.867 15.833 1.00 90.94 106 ASP A N 1
ATOM 802 C CA . ASP A 1 106 ? -13.362 -2.194 15.863 1.00 90.94 106 ASP A CA 1
ATOM 803 C C . ASP A 1 106 ? -14.441 -3.067 16.518 1.00 90.94 106 ASP A C 1
ATOM 805 O O . ASP A 1 106 ? -15.248 -2.573 17.310 1.00 90.94 106 ASP A O 1
ATOM 809 N N . GLU A 1 107 ? -14.453 -4.370 16.233 1.00 91.88 107 GLU A N 1
ATOM 810 C CA . GLU A 1 107 ? -15.361 -5.330 16.868 1.00 91.88 107 GLU A CA 1
ATOM 811 C C . GLU A 1 107 ? -15.082 -5.461 18.372 1.00 91.88 107 GLU A C 1
ATOM 813 O O . GLU A 1 107 ? -16.006 -5.336 19.180 1.00 91.88 107 GLU A O 1
ATOM 818 N N . ALA A 1 108 ? -13.813 -5.587 18.772 1.00 89.06 108 ALA A N 1
ATOM 819 C CA . ALA A 1 108 ? -13.422 -5.634 20.181 1.00 89.06 108 ALA A CA 1
ATOM 820 C C . ALA A 1 108 ? -13.804 -4.349 20.935 1.00 89.06 108 ALA A C 1
ATOM 822 O O . ALA A 1 108 ? -14.258 -4.403 22.083 1.00 89.06 108 ALA A O 1
ATOM 823 N N . ARG A 1 109 ? -13.663 -3.180 20.296 1.00 90.44 109 ARG A N 1
ATOM 824 C CA . ARG A 1 109 ? -14.099 -1.900 20.867 1.00 90.44 109 ARG A CA 1
ATOM 825 C C . ARG A 1 109 ? -15.614 -1.864 21.061 1.00 90.44 109 ARG A C 1
ATOM 827 O O . ARG A 1 109 ? -16.068 -1.529 22.154 1.00 90.44 109 ARG A O 1
ATOM 834 N N . LYS A 1 110 ? -16.392 -2.253 20.046 1.00 91.38 110 LYS A N 1
ATOM 835 C CA . LYS A 1 110 ? -17.861 -2.321 20.138 1.00 91.38 110 LYS A CA 1
ATOM 836 C C . LYS A 1 110 ? -18.319 -3.270 21.242 1.00 91.38 110 LYS A C 1
ATOM 838 O O . LYS A 1 110 ? -19.273 -2.964 21.956 1.00 91.38 110 LYS A O 1
ATOM 843 N N . GLU A 1 111 ? -17.648 -4.406 21.414 1.00 88.38 111 GLU A N 1
ATOM 844 C CA . GLU A 1 111 ? -17.989 -5.351 22.476 1.00 88.38 111 GLU A CA 1
ATOM 845 C C . GLU A 1 111 ? -17.674 -4.794 23.871 1.00 88.38 111 GLU A C 1
ATOM 847 O O . GLU A 1 111 ? -18.491 -4.935 24.783 1.00 88.38 111 GLU A O 1
ATOM 852 N N . ARG A 1 112 ? -16.545 -4.092 24.041 1.00 88.12 112 ARG A N 1
ATOM 853 C CA . ARG A 1 112 ? -16.228 -3.387 25.295 1.00 88.12 112 ARG A CA 1
ATOM 854 C C . ARG A 1 112 ? -17.257 -2.310 25.621 1.00 88.12 112 ARG A C 1
ATOM 856 O O . ARG A 1 112 ? -17.716 -2.244 26.757 1.00 88.12 112 ARG A O 1
ATOM 863 N N . GLU A 1 113 ? -17.660 -1.511 24.636 1.00 87.00 113 GLU A N 1
ATOM 864 C CA . GLU A 1 113 ? -18.695 -0.487 24.817 1.00 87.00 113 GLU A CA 1
ATOM 865 C C . GLU A 1 113 ? -20.047 -1.112 25.200 1.00 87.00 113 GLU A C 1
ATOM 867 O O . GLU A 1 113 ? -20.723 -0.610 26.099 1.00 87.00 113 GLU A O 1
ATOM 872 N N . ARG A 1 114 ? -20.428 -2.244 24.590 1.00 88.62 114 ARG A N 1
ATOM 873 C CA . ARG A 1 114 ? -21.638 -2.993 24.975 1.00 88.62 114 ARG A CA 1
ATOM 874 C C . ARG A 1 114 ? -21.560 -3.532 26.403 1.00 88.62 114 ARG A C 1
ATOM 876 O O . ARG A 1 114 ? -22.513 -3.350 27.156 1.00 88.62 114 ARG A O 1
ATOM 883 N N . LYS A 1 115 ? -20.441 -4.155 26.790 1.00 85.25 115 LYS A N 1
ATOM 884 C CA . LYS A 1 115 ? -20.238 -4.668 28.157 1.00 85.25 115 LYS A CA 1
ATOM 885 C C . LYS A 1 115 ? -20.264 -3.540 29.187 1.00 85.25 115 LYS A C 1
ATOM 887 O O . LYS A 1 115 ? -20.935 -3.678 30.202 1.00 85.25 115 LYS A O 1
ATOM 892 N N . SER A 1 116 ? -19.615 -2.411 28.895 1.00 81.75 116 SER A N 1
ATOM 893 C CA . SER A 1 116 ? -19.629 -1.224 29.758 1.00 81.75 116 SER A CA 1
ATOM 894 C C . SER A 1 116 ? -21.042 -0.678 29.952 1.00 81.75 116 SER A C 1
ATOM 896 O O . SER A 1 116 ? -21.453 -0.463 31.086 1.00 81.75 116 SER A O 1
ATOM 898 N N . LYS A 1 117 ? -21.814 -0.512 28.868 1.00 82.44 117 LYS A N 1
ATOM 899 C CA . LYS A 1 117 ? -23.209 -0.052 28.957 1.00 82.44 117 LYS A CA 1
ATOM 900 C C . LYS A 1 117 ? -24.089 -1.035 29.723 1.00 82.44 117 LYS A C 1
ATOM 902 O O . LYS A 1 117 ? -24.891 -0.616 30.549 1.00 82.44 117 LYS A O 1
ATOM 907 N N . SER A 1 118 ? -23.933 -2.338 29.487 1.00 74.19 118 SER A N 1
ATOM 908 C CA . SER A 1 118 ? -24.672 -3.364 30.230 1.00 74.19 118 SER A CA 1
ATOM 909 C C . SER A 1 118 ? -24.367 -3.298 31.729 1.00 74.19 118 SER A C 1
ATOM 911 O O . SER A 1 118 ? -25.296 -3.289 32.530 1.00 74.19 118 SER A O 1
ATOM 913 N N . ALA A 1 119 ? -23.089 -3.188 32.104 1.00 80.56 119 ALA A N 1
ATOM 914 C CA . ALA A 1 119 ? -22.666 -3.088 33.498 1.00 80.56 119 ALA A CA 1
ATOM 915 C C . ALA A 1 119 ? -23.174 -1.802 34.171 1.00 80.56 119 ALA A C 1
ATOM 917 O O . ALA A 1 119 ? -23.628 -1.851 35.308 1.00 80.56 119 ALA A O 1
ATOM 918 N N . GLU A 1 120 ? -23.151 -0.669 33.461 1.00 74.19 120 GLU A N 1
ATOM 919 C CA . GLU A 1 120 ? -23.698 0.610 33.936 1.00 74.19 120 GLU A CA 1
ATOM 920 C C . GLU A 1 120 ? -25.219 0.550 34.148 1.00 74.19 120 GLU A C 1
ATOM 922 O O . GLU A 1 120 ? -25.757 1.104 35.107 1.00 74.19 120 GLU A O 1
ATOM 927 N N . THR A 1 121 ? -25.931 -0.162 33.273 1.00 79.19 121 THR A N 1
ATOM 928 C CA . THR A 1 121 ? -27.378 -0.347 33.422 1.00 79.19 121 THR A CA 1
ATOM 929 C C . THR A 1 121 ? -27.674 -1.239 34.628 1.00 79.19 121 THR A C 1
ATOM 931 O O . THR A 1 121 ? -28.546 -0.920 35.431 1.00 79.19 121 THR A O 1
ATOM 934 N N . GLU A 1 122 ? -26.921 -2.328 34.802 1.00 76.25 122 GLU A N 1
ATOM 935 C CA . GLU A 1 122 ? -27.081 -3.255 35.925 1.00 76.25 122 GLU A CA 1
ATOM 936 C C . GLU A 1 122 ? -26.776 -2.598 37.282 1.00 76.25 122 GLU A C 1
ATOM 938 O O . GLU A 1 122 ? -27.516 -2.801 38.246 1.00 76.25 122 GLU A O 1
ATOM 943 N N . THR A 1 123 ? -25.735 -1.765 37.374 1.00 81.31 123 THR A N 1
ATOM 944 C CA . THR A 1 123 ? -25.457 -0.998 38.598 1.00 81.31 123 THR A CA 1
ATOM 945 C C . THR A 1 123 ? -26.555 0.018 38.887 1.00 81.31 123 THR A C 1
ATOM 947 O O . THR A 1 123 ? -26.963 0.143 40.041 1.00 81.31 123 THR A O 1
ATOM 950 N N . LYS A 1 124 ? -27.099 0.691 37.865 1.00 81.69 124 LYS A N 1
ATOM 951 C CA . LYS A 1 124 ? -28.214 1.633 38.038 1.00 81.69 124 LYS A CA 1
ATOM 952 C C . LYS A 1 124 ? -29.476 0.955 38.586 1.00 81.69 124 LYS A C 1
ATOM 954 O O . LYS A 1 124 ? -30.106 1.512 39.483 1.00 81.69 124 LYS A O 1
ATOM 959 N N . TRP A 1 125 ? -29.816 -0.242 38.102 1.00 76.62 125 TRP A N 1
ATOM 960 C CA . TRP A 1 125 ? -30.941 -1.024 38.634 1.00 76.62 125 TRP A CA 1
ATOM 961 C C . TRP A 1 125 ? -30.725 -1.417 40.098 1.00 76.62 125 TRP A C 1
ATOM 963 O O . TRP A 1 125 ? -31.589 -1.152 40.927 1.00 76.62 125 TRP A O 1
ATOM 973 N N . LYS A 1 126 ? -29.539 -1.934 40.450 1.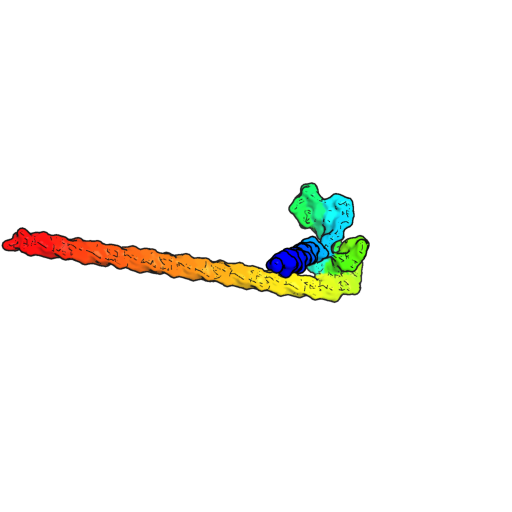00 83.12 126 LYS A N 1
ATOM 974 C CA . LYS A 1 126 ? -29.214 -2.311 41.840 1.00 83.12 126 LYS A CA 1
ATOM 975 C C . LYS A 1 126 ? -29.299 -1.128 42.813 1.00 83.12 126 LYS A C 1
ATOM 977 O O . LYS A 1 126 ? -29.802 -1.272 43.928 1.00 83.12 126 LYS A O 1
ATOM 982 N N . VAL A 1 127 ? -28.831 0.052 42.400 1.00 84.75 127 VAL A N 1
ATOM 983 C CA . VAL A 1 127 ? -28.956 1.278 43.209 1.00 84.75 127 VAL A CA 1
ATOM 984 C C . VAL A 1 127 ? -30.426 1.674 43.375 1.00 84.75 127 VAL A C 1
ATOM 986 O O . VAL A 1 127 ? -30.838 1.974 44.489 1.00 84.75 127 VAL A O 1
ATOM 989 N N . SER A 1 128 ? -31.232 1.611 42.312 1.00 81.94 128 SER A N 1
ATOM 990 C CA . SER A 1 128 ? -32.666 1.922 42.382 1.00 81.94 128 SER A CA 1
ATOM 991 C C . SER A 1 128 ? -33.431 0.982 43.322 1.00 81.94 128 SER A C 1
ATOM 993 O O . SER A 1 128 ? -34.231 1.448 44.132 1.00 81.94 128 SER A O 1
ATOM 995 N N . ASP A 1 129 ? -33.171 -0.325 43.246 1.00 82.00 129 ASP A N 1
A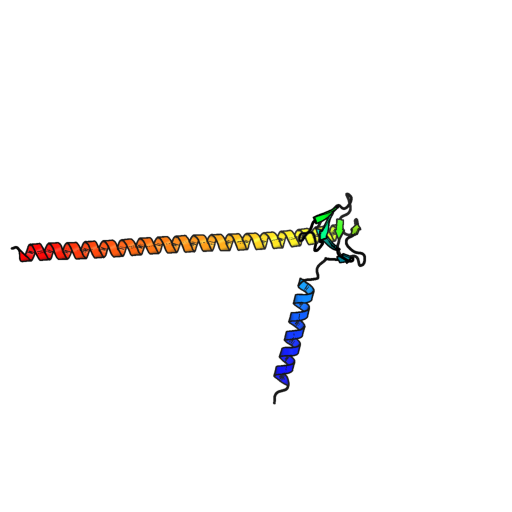TOM 996 C CA . ASP A 1 129 ? -33.859 -1.327 44.070 1.00 82.00 129 ASP A CA 1
ATOM 997 C C . ASP A 1 129 ? -33.522 -1.164 45.558 1.00 82.00 129 ASP A C 1
ATOM 999 O O . ASP A 1 129 ? -34.419 -1.146 46.402 1.00 82.00 129 ASP A O 1
ATOM 1003 N N . SER A 1 130 ? -32.244 -0.942 45.886 1.00 80.69 130 SER A N 1
ATOM 1004 C CA . SER A 1 130 ? -31.822 -0.692 47.273 1.00 80.69 130 SER A CA 1
ATOM 1005 C C . SER A 1 130 ? -32.423 0.592 47.863 1.00 80.69 130 SER A C 1
ATOM 1007 O O . SER A 1 130 ? -32.769 0.631 49.045 1.00 80.69 130 SER A O 1
ATOM 1009 N N . GLN A 1 131 ? -32.606 1.636 47.048 1.00 83.38 131 GLN A N 1
ATOM 1010 C CA . GLN A 1 131 ? -33.273 2.870 47.471 1.00 83.38 131 GLN A CA 1
ATOM 1011 C C . GLN A 1 131 ? -34.766 2.642 47.732 1.00 83.38 131 GLN A C 1
ATOM 1013 O O . GLN A 1 131 ? -35.283 3.073 48.764 1.00 83.38 131 GLN A O 1
ATOM 1018 N N . ALA A 1 132 ? -35.436 1.898 46.848 1.00 81.75 132 ALA A N 1
ATOM 1019 C CA . ALA A 1 132 ? -36.838 1.533 47.009 1.00 81.75 132 ALA A CA 1
ATOM 1020 C C . ALA A 1 132 ? -37.073 0.677 48.267 1.00 81.75 132 ALA A C 1
ATOM 1022 O O . ALA A 1 132 ? -38.042 0.902 48.994 1.00 81.75 132 ALA A O 1
ATOM 1023 N N . GLU A 1 133 ? -36.177 -0.264 48.578 1.00 81.25 133 GLU A N 1
ATOM 1024 C CA . GLU A 1 133 ? -36.236 -1.052 49.815 1.00 81.25 133 GLU A CA 1
ATOM 1025 C C . GLU A 1 133 ? -36.013 -0.204 51.070 1.00 81.25 133 GLU A C 1
ATOM 1027 O O . GLU A 1 133 ? -36.769 -0.333 52.038 1.00 81.25 133 GLU A O 1
ATOM 1032 N N . ALA A 1 134 ? -35.033 0.704 51.054 1.00 82.50 134 ALA A N 1
ATOM 1033 C CA . ALA A 1 134 ? -34.782 1.614 52.169 1.00 82.50 134 ALA A CA 1
ATOM 1034 C C . ALA A 1 134 ? -35.986 2.531 52.444 1.00 82.50 134 ALA A C 1
ATOM 1036 O O . ALA A 1 134 ? -36.356 2.751 53.601 1.00 82.50 134 ALA A O 1
ATOM 1037 N N . ASP A 1 135 ? -36.637 3.035 51.395 1.00 81.69 135 ASP A N 1
ATOM 1038 C CA . ASP A 1 135 ? -37.831 3.870 51.527 1.00 81.69 135 ASP A CA 1
ATOM 1039 C C . ASP A 1 135 ? -39.044 3.067 52.011 1.00 81.69 135 ASP A C 1
ATOM 1041 O O . ASP A 1 135 ? -39.817 3.552 52.843 1.00 81.69 135 ASP A O 1
ATOM 1045 N N . ARG A 1 136 ? -39.170 1.801 51.595 1.00 79.69 136 ARG A N 1
ATOM 1046 C CA . ARG A 1 136 ? -40.206 0.885 52.092 1.00 79.69 136 ARG A CA 1
ATOM 1047 C C . ARG A 1 136 ? -40.027 0.581 53.581 1.00 79.69 136 ARG A C 1
ATOM 1049 O O . ARG A 1 136 ? -41.003 0.618 54.328 1.00 79.69 136 ARG A O 1
ATOM 1056 N N . GLN A 1 137 ? -38.793 0.356 54.038 1.00 81.38 137 GLN A N 1
ATOM 1057 C CA . GLN A 1 137 ? -38.494 0.170 55.462 1.00 81.38 137 GLN A CA 1
ATOM 1058 C C . GLN A 1 137 ? -38.761 1.440 56.278 1.00 81.38 137 GLN A C 1
ATOM 1060 O O . GLN A 1 137 ? -39.362 1.362 57.349 1.00 81.38 137 GLN A O 1
ATOM 1065 N N . LYS A 1 138 ? -38.398 2.623 55.763 1.00 81.75 138 LYS A N 1
ATOM 1066 C CA . LYS A 1 138 ? -38.728 3.907 56.406 1.00 81.75 138 LYS A CA 1
ATOM 1067 C C . LYS A 1 138 ? -40.236 4.130 56.517 1.00 81.75 138 LYS A C 1
ATOM 1069 O O . LYS A 1 138 ? -40.698 4.635 57.538 1.00 81.75 138 LYS A O 1
ATOM 1074 N N . ALA A 1 139 ? -41.004 3.770 55.488 1.00 76.88 139 ALA A N 1
ATOM 1075 C CA . ALA A 1 139 ? -42.460 3.874 55.509 1.00 76.88 139 ALA A CA 1
ATOM 1076 C C . ALA A 1 139 ? -43.079 2.932 56.555 1.00 76.88 139 ALA A C 1
ATOM 1078 O O . ALA A 1 139 ? -43.900 3.370 57.356 1.00 76.88 139 ALA A O 1
ATOM 1079 N N . LEU A 1 140 ? -42.628 1.675 56.616 1.00 75.31 140 LEU A N 1
ATOM 1080 C CA . LEU A 1 140 ? -43.084 0.703 57.619 1.00 75.31 140 LEU A CA 1
ATOM 1081 C C . LEU A 1 140 ? -42.713 1.119 59.052 1.00 75.31 140 LEU A C 1
ATOM 1083 O O . LEU A 1 140 ? -43.535 0.998 59.956 1.00 75.31 140 LEU A O 1
ATOM 1087 N N . ALA A 1 141 ? -41.516 1.673 59.261 1.00 74.44 141 ALA A N 1
ATOM 1088 C CA . ALA A 1 141 ? -41.098 2.191 60.563 1.00 74.44 141 ALA A CA 1
ATOM 1089 C C . ALA A 1 141 ? -41.950 3.388 61.016 1.00 74.44 141 ALA A C 1
ATOM 1091 O O . ALA A 1 141 ? -42.309 3.475 62.187 1.00 74.44 141 ALA A O 1
ATOM 1092 N N . LYS A 1 142 ? -42.320 4.289 60.095 1.00 72.06 142 LYS A N 1
ATOM 1093 C CA . LYS A 1 142 ? -43.238 5.401 60.396 1.00 72.06 142 LYS A CA 1
ATOM 1094 C C . LYS A 1 142 ? -44.640 4.916 60.769 1.00 72.06 142 LYS A C 1
ATOM 1096 O O . LYS A 1 142 ? -45.234 5.466 61.692 1.00 72.06 142 LYS A O 1
ATOM 1101 N N . ILE A 1 143 ? -45.153 3.891 60.088 1.00 68.75 143 ILE A N 1
ATOM 1102 C CA . ILE A 1 143 ? -46.464 3.293 60.392 1.00 68.75 143 ILE A CA 1
ATOM 1103 C C . ILE A 1 143 ? -46.455 2.634 61.782 1.00 68.75 143 ILE A C 1
ATOM 1105 O O . ILE A 1 143 ? -47.368 2.863 62.564 1.00 68.75 143 ILE A O 1
ATOM 1109 N N . ASN A 1 144 ? -45.393 1.909 62.145 1.00 57.78 144 ASN A N 1
ATOM 1110 C CA . ASN A 1 144 ? -45.270 1.289 63.474 1.00 57.78 144 ASN A CA 1
ATOM 1111 C C . ASN A 1 144 ? -45.031 2.281 64.630 1.00 57.78 144 ASN A C 1
ATOM 1113 O O . ASN A 1 144 ? -45.224 1.915 65.780 1.00 57.78 144 ASN A O 1
ATOM 1117 N N . LEU A 1 145 ? -44.594 3.513 64.350 1.00 58.34 145 LEU A N 1
ATOM 1118 C CA . LEU A 1 145 ? -44.416 4.582 65.349 1.00 58.34 145 LEU A CA 1
ATOM 1119 C C . LEU A 1 145 ? -45.670 5.455 65.543 1.00 58.34 145 LEU A C 1
ATOM 1121 O O . LEU A 1 145 ? -45.666 6.344 66.391 1.00 58.34 145 LEU A O 1
ATOM 1125 N N . SER A 1 146 ? -46.708 5.248 64.728 1.00 53.62 146 SER A N 1
ATOM 1126 C CA . SER A 1 146 ? -47.976 5.995 64.764 1.00 53.62 146 SER A CA 1
ATOM 1127 C C . SER A 1 146 ? -49.179 5.142 65.193 1.00 53.62 146 SER A C 1
ATOM 1129 O O . SER A 1 146 ? -50.306 5.638 65.171 1.00 53.62 146 SER A O 1
ATOM 1131 N N . ALA A 1 147 ? -48.928 3.895 65.606 1.00 47.50 147 ALA A N 1
ATOM 1132 C CA . ALA A 1 147 ? -49.864 2.995 66.280 1.00 47.50 147 ALA A CA 1
ATOM 1133 C C . ALA A 1 147 ? -49.516 2.923 67.774 1.00 47.50 147 ALA A C 1
ATOM 1135 O O . ALA A 1 147 ? -50.464 2.832 68.585 1.00 47.50 147 ALA A O 1
#

Secondary structure (DSSP, 8-state):
--SHHHHHHHHHHHHHHHHHHHHT-SSEEEETTEEEEEETTTEEEEEETTT-SEEEEEEPPTT-EEEEEETTEEEEESTHHHHHHHHHHHHHHHHHHHHHHHHHHHHHHHHHHHHHHHHHHHHHHHHHHHHHHHHHHHHHHHHHT--

Radius of gyration: 32.55 Å; chains: 1; bounding box: 86×32×89 Å

Foldseek 3Di:
DPPPVVVVCVVVVVVVVVVVVVVVDPAWDDDDQKIWGFDPFFFIWIDGPVVNDTDTPDGADPLWGWDSPDPVGTDTHNVCRVVSVVVVVVVVVVVVVVVVVVVVVVVVVVVVVVVVVVVVVVVVVVVVVVVVVVVVVVVVVVVVVVD